Protein AF-A0A2H0WMB4-F1 (afdb_monomer)

Structure (mmCIF, N/CA/C/O backbone):
data_AF-A0A2H0WMB4-F1
#
_entry.id   AF-A0A2H0WMB4-F1
#
loop_
_atom_site.group_PDB
_atom_site.id
_atom_site.type_symbol
_atom_site.label_atom_id
_atom_site.label_alt_id
_atom_site.label_comp_id
_atom_site.label_asym_id
_atom_site.label_entity_id
_atom_site.label_seq_id
_atom_site.pdbx_PDB_ins_code
_atom_site.Cartn_x
_atom_site.Cartn_y
_atom_site.Cartn_z
_atom_site.occupancy
_atom_site.B_iso_or_equiv
_atom_site.auth_seq_id
_atom_site.auth_comp_id
_atom_site.auth_asym_id
_atom_site.auth_atom_id
_atom_site.pdbx_PDB_model_num
ATOM 1 N N . MET A 1 1 ? -9.828 30.551 1.244 1.00 34.53 1 MET A N 1
ATOM 2 C CA . MET A 1 1 ? -8.379 30.415 0.992 1.00 34.53 1 MET A CA 1
ATOM 3 C C . MET A 1 1 ? -8.170 29.079 0.303 1.00 34.53 1 MET A C 1
ATOM 5 O O . MET A 1 1 ? -8.152 28.061 0.976 1.00 34.53 1 MET A O 1
ATOM 9 N N . SER A 1 2 ? -8.130 29.071 -1.027 1.00 36.12 2 SER A N 1
ATOM 10 C CA . SER A 1 2 ? -7.907 27.852 -1.810 1.00 36.12 2 SER A CA 1
ATOM 11 C C . SER A 1 2 ? -6.434 27.829 -2.179 1.00 36.12 2 SER A C 1
ATOM 13 O O . SER A 1 2 ? -6.008 28.591 -3.044 1.00 36.12 2 SER A O 1
ATOM 15 N N . ILE A 1 3 ? -5.646 27.041 -1.451 1.00 50.12 3 ILE A N 1
ATOM 16 C CA . ILE A 1 3 ? -4.244 26.816 -1.790 1.00 50.12 3 ILE A CA 1
ATOM 17 C C . ILE A 1 3 ? -4.205 26.130 -3.157 1.00 50.12 3 ILE A C 1
ATOM 19 O O . ILE A 1 3 ? -4.683 25.016 -3.338 1.00 50.12 3 ILE A O 1
ATOM 23 N N . THR A 1 4 ? -3.716 26.859 -4.149 1.00 49.19 4 THR A N 1
ATOM 24 C CA . THR A 1 4 ? -3.433 26.361 -5.491 1.00 49.19 4 THR A CA 1
ATOM 25 C C . THR A 1 4 ? -2.435 25.213 -5.395 1.00 49.19 4 THR A C 1
ATOM 27 O O . THR A 1 4 ? -1.296 25.433 -4.981 1.00 49.19 4 THR A O 1
ATOM 30 N N . GLU A 1 5 ? -2.863 24.007 -5.777 1.00 49.84 5 GLU A N 1
ATOM 31 C CA . GLU A 1 5 ? -1.990 22.856 -6.009 1.00 49.84 5 GLU A CA 1
ATOM 32 C C . GLU A 1 5 ? -0.928 23.254 -7.035 1.00 49.84 5 GLU A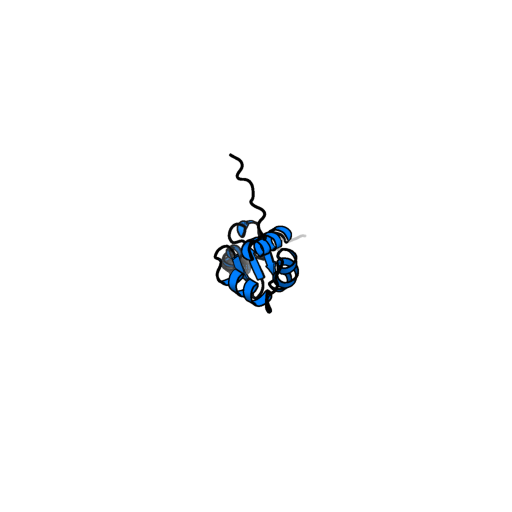 C 1
ATOM 34 O O . GLU A 1 5 ? -1.192 23.384 -8.233 1.00 49.84 5 GLU A O 1
ATOM 39 N N . ASN A 1 6 ? 0.289 23.488 -6.556 1.00 52.31 6 ASN A N 1
ATOM 40 C CA . ASN A 1 6 ? 1.459 23.556 -7.405 1.00 52.31 6 ASN A CA 1
ATOM 41 C C . ASN A 1 6 ? 1.621 22.150 -7.999 1.00 52.31 6 ASN A C 1
ATOM 43 O O . ASN A 1 6 ? 2.104 21.253 -7.313 1.00 52.31 6 ASN A O 1
ATOM 47 N N . LYS A 1 7 ? 1.130 21.924 -9.226 1.00 54.75 7 LYS A N 1
ATOM 48 C CA . LYS A 1 7 ? 1.272 20.652 -9.954 1.00 54.75 7 LYS A CA 1
ATOM 49 C C . LYS A 1 7 ? 2.729 20.456 -10.391 1.00 54.75 7 LYS A C 1
ATOM 51 O O . LYS A 1 7 ? 3.041 20.426 -11.578 1.00 54.75 7 LYS A O 1
ATOM 56 N N . GLY A 1 8 ? 3.631 20.380 -9.416 1.00 66.06 8 GLY A N 1
ATOM 57 C CA . GLY A 1 8 ? 4.930 19.750 -9.573 1.00 66.06 8 GLY A CA 1
ATOM 58 C C . GLY A 1 8 ? 4.743 18.245 -9.751 1.00 66.06 8 GLY A C 1
ATOM 59 O O . GLY A 1 8 ? 3.687 17.695 -9.441 1.00 66.06 8 GLY A O 1
ATOM 60 N N . GLN A 1 9 ? 5.761 17.577 -10.291 1.00 67.12 9 GLN A N 1
ATOM 61 C CA . GLN A 1 9 ? 5.766 16.121 -10.439 1.00 67.12 9 GLN A CA 1
ATOM 62 C C . GLN A 1 9 ? 5.402 15.456 -9.100 1.00 67.12 9 GLN A C 1
ATOM 64 O O . GLN A 1 9 ? 6.046 15.782 -8.096 1.00 67.12 9 GLN A O 1
ATOM 69 N N . PRO A 1 10 ? 4.417 14.538 -9.067 1.00 78.75 10 PRO A N 1
ATOM 70 C CA . PRO A 1 10 ? 4.005 13.908 -7.824 1.00 78.75 10 PRO A CA 1
ATOM 71 C C . PRO A 1 10 ? 5.191 13.187 -7.182 1.00 78.75 10 PRO A C 1
ATOM 73 O O . PRO A 1 10 ? 6.041 12.569 -7.841 1.00 78.75 10 PRO A O 1
ATOM 76 N N . THR A 1 11 ? 5.282 13.279 -5.862 1.00 87.00 11 THR A N 1
ATOM 77 C CA . THR A 1 11 ? 6.248 12.492 -5.101 1.00 87.00 11 THR A CA 1
ATOM 78 C C . THR A 1 11 ? 5.912 11.002 -5.213 1.00 87.00 11 THR A C 1
ATOM 80 O O . THR A 1 11 ? 4.813 10.610 -5.602 1.00 87.00 11 THR A O 1
ATOM 83 N N . TRP A 1 12 ? 6.871 10.128 -4.892 1.00 87.12 12 TRP A N 1
ATOM 84 C CA . TRP A 1 12 ? 6.604 8.685 -4.938 1.00 87.12 12 TRP A CA 1
ATOM 85 C C . TRP A 1 12 ? 5.493 8.280 -3.960 1.00 87.12 12 TRP A C 1
ATOM 87 O O . TRP A 1 12 ? 4.670 7.442 -4.311 1.00 87.12 12 TRP A O 1
ATOM 97 N N . ALA A 1 13 ? 5.430 8.913 -2.784 1.00 89.44 13 ALA A N 1
ATOM 98 C CA . ALA A 1 13 ? 4.372 8.687 -1.804 1.00 89.44 13 ALA A CA 1
ATOM 99 C C . ALA A 1 13 ? 2.991 9.085 -2.351 1.00 89.44 13 ALA A C 1
ATOM 101 O O . ALA A 1 13 ? 2.057 8.295 -2.261 1.00 89.44 13 ALA A O 1
ATOM 102 N N . GLU A 1 14 ? 2.872 10.248 -2.996 1.00 90.12 14 GLU A N 1
ATOM 103 C CA . GLU A 1 14 ? 1.612 10.700 -3.611 1.00 90.12 14 GLU A CA 1
ATOM 104 C C . GLU A 1 14 ? 1.178 9.809 -4.781 1.00 90.12 14 GLU A C 1
ATOM 106 O O . GLU A 1 14 ? -0.007 9.499 -4.925 1.00 90.12 14 GLU A O 1
ATOM 111 N N . ALA A 1 15 ? 2.129 9.350 -5.602 1.00 90.56 15 ALA A N 1
ATOM 112 C CA . ALA A 1 15 ? 1.846 8.399 -6.673 1.00 90.56 15 ALA A CA 1
ATOM 113 C C . ALA A 1 15 ? 1.296 7.078 -6.107 1.00 90.56 15 ALA A C 1
ATOM 115 O O . ALA A 1 15 ? 0.274 6.580 -6.574 1.00 90.56 15 ALA A O 1
ATOM 116 N N . ILE A 1 16 ? 1.928 6.539 -5.060 1.00 91.12 16 ILE A N 1
ATOM 117 C CA . ILE A 1 16 ? 1.482 5.322 -4.368 1.00 91.12 16 ILE A CA 1
ATOM 118 C C . ILE A 1 16 ? 0.101 5.527 -3.732 1.00 91.12 16 ILE A C 1
ATOM 120 O O . ILE A 1 16 ? -0.774 4.677 -3.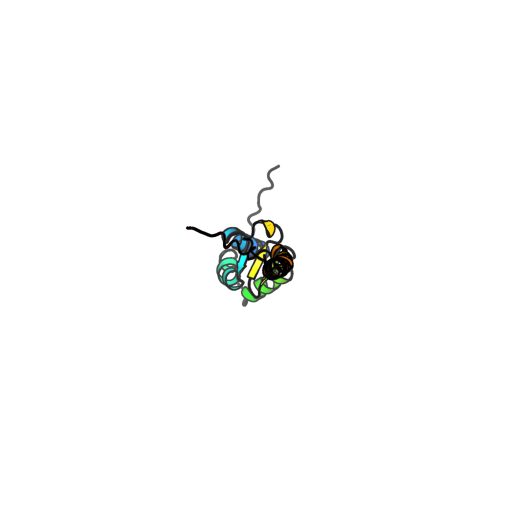881 1.00 91.12 16 ILE A O 1
ATOM 124 N N . GLU A 1 17 ? -0.118 6.656 -3.059 1.00 92.62 17 GLU A N 1
ATOM 125 C CA . GLU A 1 17 ? -1.397 6.999 -2.437 1.00 92.62 17 GLU A CA 1
ATOM 126 C C . GLU A 1 17 ? -2.525 7.070 -3.472 1.00 92.62 17 GLU A C 1
ATOM 128 O O . GLU A 1 17 ? -3.613 6.540 -3.244 1.00 92.62 17 GLU A O 1
ATOM 133 N N . THR A 1 18 ? -2.255 7.664 -4.635 1.00 91.44 18 THR A N 1
ATOM 134 C CA . THR A 1 18 ? -3.212 7.747 -5.745 1.00 91.44 18 THR A CA 1
ATOM 135 C C . THR A 1 18 ? -3.596 6.357 -6.251 1.00 91.44 18 THR A C 1
ATOM 137 O O . THR A 1 18 ? -4.784 6.066 -6.405 1.00 91.44 18 THR A O 1
ATOM 140 N N . VAL A 1 19 ? -2.611 5.469 -6.431 1.00 92.44 19 VAL A N 1
ATOM 141 C CA . VAL A 1 19 ? -2.858 4.070 -6.810 1.00 92.44 19 VAL A CA 1
ATOM 142 C C . VAL A 1 19 ? -3.710 3.383 -5.743 1.00 92.44 19 VAL A C 1
ATOM 144 O O . VAL A 1 19 ? -4.782 2.872 -6.057 1.00 92.44 19 VAL A O 1
ATOM 147 N N . MET A 1 20 ? -3.324 3.441 -4.466 1.00 91.81 20 MET A N 1
ATOM 148 C CA . MET A 1 20 ? -4.098 2.810 -3.390 1.00 91.81 20 MET A CA 1
ATOM 149 C C . MET A 1 20 ? -5.536 3.336 -3.319 1.00 91.81 20 MET A C 1
ATOM 151 O O . MET A 1 20 ? -6.458 2.541 -3.166 1.00 91.81 20 MET A O 1
ATOM 155 N N . LYS A 1 21 ? -5.765 4.645 -3.481 1.00 91.50 21 LYS A N 1
ATOM 156 C CA . LYS A 1 21 ? -7.120 5.225 -3.511 1.00 91.50 21 LYS A CA 1
ATOM 157 C C . LYS A 1 21 ? -7.966 4.664 -4.655 1.00 91.50 21 LYS A C 1
ATOM 159 O O . LYS A 1 21 ? -9.137 4.368 -4.434 1.00 91.50 21 LYS A O 1
ATOM 164 N N . SER A 1 22 ? -7.384 4.473 -5.839 1.00 90.44 22 SER A N 1
ATOM 165 C CA . SER A 1 22 ? -8.098 3.916 -6.998 1.00 90.44 22 SER A CA 1
ATOM 166 C C . SER A 1 22 ? -8.503 2.444 -6.821 1.00 90.44 22 SER A C 1
ATOM 168 O O . SER A 1 22 ? -9.545 2.032 -7.325 1.00 90.44 22 SER A O 1
ATOM 170 N N . HIS A 1 23 ? -7.734 1.677 -6.040 1.00 88.75 23 HIS A N 1
ATOM 171 C CA . HIS A 1 23 ? -7.959 0.248 -5.779 1.00 88.75 23 HIS A CA 1
ATOM 172 C C . HIS A 1 23 ? -8.762 -0.034 -4.496 1.00 88.75 23 HIS A C 1
ATOM 174 O O . HIS A 1 23 ? -8.893 -1.184 -4.084 1.00 88.75 23 HIS A O 1
ATOM 180 N N . GLY A 1 24 ? -9.333 0.994 -3.857 1.00 88.31 24 GLY A N 1
ATOM 181 C CA . GLY A 1 24 ? -10.128 0.826 -2.634 1.00 88.31 24 GLY A CA 1
ATOM 182 C C . GLY A 1 24 ? -9.308 0.874 -1.342 1.00 88.31 24 GLY A C 1
ATOM 183 O O . GLY A 1 24 ? -9.600 0.155 -0.391 1.00 88.31 24 GLY A O 1
ATOM 184 N N . TYR A 1 25 ? -8.302 1.748 -1.300 1.00 91.12 25 TYR A N 1
ATOM 185 C CA . TYR A 1 25 ? -7.410 2.044 -0.169 1.00 91.12 25 TYR A CA 1
ATOM 186 C C . TYR A 1 25 ? -6.329 1.000 0.139 1.00 91.12 25 TYR A C 1
ATOM 188 O O . TYR A 1 25 ? -5.592 1.152 1.116 1.00 91.12 25 TYR A O 1
ATOM 196 N N . PHE A 1 26 ? -6.184 -0.022 -0.701 1.00 92.12 26 PHE A N 1
ATOM 197 C CA . PHE A 1 26 ? -5.115 -1.013 -0.617 1.00 92.12 26 PHE A CA 1
ATOM 198 C C . PHE A 1 26 ? -4.571 -1.346 -2.001 1.00 92.12 26 PHE A C 1
ATOM 200 O O . PHE A 1 26 ? -5.258 -1.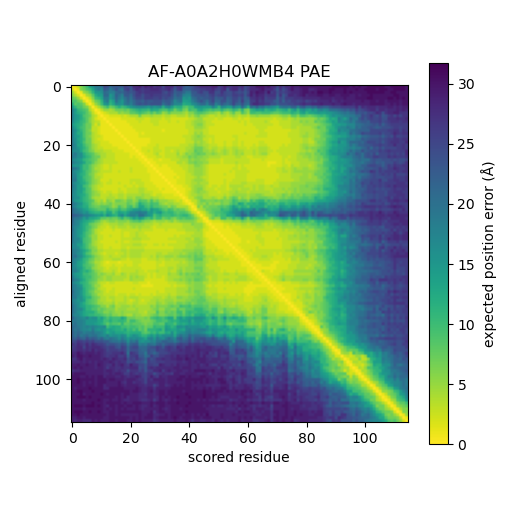197 -3.005 1.00 92.12 26 PHE A O 1
ATOM 207 N N . ALA A 1 27 ? -3.324 -1.80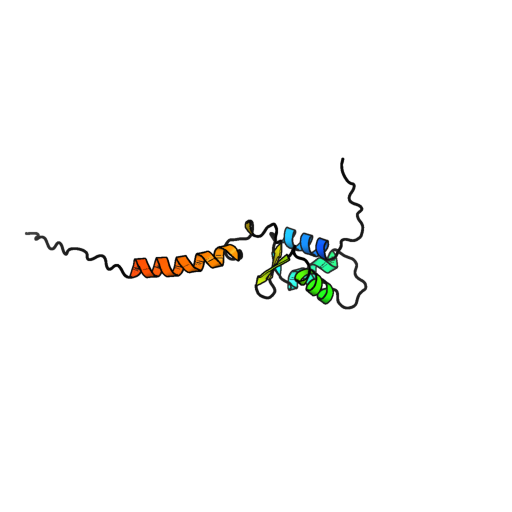0 -2.056 1.00 92.50 27 ALA A N 1
ATOM 208 C CA . ALA A 1 27 ? -2.699 -2.269 -3.282 1.00 92.50 27 ALA A CA 1
ATOM 209 C C . ALA A 1 27 ? -1.630 -3.321 -2.980 1.00 92.50 27 ALA A C 1
ATOM 211 O O . ALA A 1 27 ? -0.983 -3.330 -1.926 1.00 92.50 27 ALA A O 1
ATOM 212 N N . THR A 1 28 ? -1.421 -4.216 -3.938 1.00 92.88 28 THR A N 1
ATOM 213 C CA . THR A 1 28 ? -0.283 -5.134 -3.915 1.00 92.88 28 THR A CA 1
ATOM 214 C C . THR A 1 28 ? 0.986 -4.427 -4.379 1.00 92.88 28 THR A C 1
ATOM 216 O O . THR A 1 28 ? 0.949 -3.496 -5.182 1.00 92.88 28 THR A O 1
ATOM 219 N N . LEU A 1 29 ? 2.142 -4.912 -3.928 1.00 91.56 29 LEU A N 1
ATOM 220 C CA . LEU A 1 29 ? 3.439 -4.370 -4.332 1.00 91.56 29 LEU A CA 1
ATOM 221 C C . LEU A 1 29 ? 3.632 -4.417 -5.857 1.00 91.56 29 LEU A C 1
ATOM 223 O O . LEU A 1 29 ? 4.182 -3.489 -6.440 1.00 91.56 29 LEU A O 1
ATOM 227 N N . LYS A 1 30 ? 3.107 -5.469 -6.499 1.00 90.62 30 LYS A N 1
ATOM 228 C CA . LYS A 1 30 ? 3.104 -5.621 -7.956 1.00 90.62 30 LYS A CA 1
ATOM 229 C C . LYS A 1 30 ? 2.329 -4.490 -8.642 1.00 90.62 30 LYS A C 1
ATOM 231 O O . LYS A 1 30 ? 2.856 -3.880 -9.563 1.00 90.62 30 LYS A O 1
ATOM 236 N N . GLN A 1 31 ? 1.122 -4.174 -8.167 1.00 92.25 31 GLN A N 1
ATOM 237 C CA . GLN A 1 31 ? 0.316 -3.074 -8.718 1.00 92.25 31 GLN A CA 1
ATOM 238 C C . GLN A 1 31 ? 1.016 -1.724 -8.552 1.00 92.25 31 GLN A C 1
ATOM 240 O O . GLN A 1 31 ? 1.055 -0.929 -9.486 1.00 92.25 31 GLN A O 1
ATOM 245 N N . LEU A 1 32 ? 1.642 -1.485 -7.395 1.00 90.94 32 LEU A N 1
ATOM 246 C CA . LEU A 1 32 ? 2.413 -0.262 -7.174 1.00 90.94 32 LEU A CA 1
ATOM 247 C C . LEU A 1 32 ? 3.573 -0.136 -8.166 1.00 90.94 32 LEU A C 1
ATOM 249 O O . LEU A 1 32 ? 3.794 0.946 -8.699 1.00 90.94 32 LEU A O 1
ATOM 253 N N . HIS A 1 33 ? 4.287 -1.227 -8.453 1.00 89.50 33 HIS A N 1
ATOM 254 C CA . HIS A 1 33 ? 5.364 -1.236 -9.451 1.00 89.50 33 HIS A CA 1
ATOM 255 C C . HIS A 1 33 ? 4.863 -1.023 -10.882 1.00 89.50 33 HIS A C 1
ATOM 257 O O . HIS A 1 33 ? 5.599 -0.483 -11.696 1.00 89.50 33 HIS A O 1
ATOM 263 N N . GLU A 1 34 ? 3.636 -1.423 -11.207 1.00 89.31 34 GLU A N 1
ATOM 264 C CA . GLU A 1 34 ? 3.072 -1.259 -12.552 1.00 89.31 34 GLU A CA 1
ATOM 265 C C . GLU A 1 34 ? 2.428 0.116 -12.776 1.00 89.31 34 GLU A C 1
ATOM 267 O O . GLU A 1 34 ? 2.421 0.614 -13.904 1.00 89.31 34 GLU A O 1
ATOM 272 N N . GLU A 1 35 ? 1.860 0.729 -11.737 1.00 90.81 35 GLU A N 1
ATOM 273 C CA . GLU A 1 35 ? 1.058 1.951 -11.861 1.00 90.81 35 GLU A CA 1
ATOM 274 C C . GLU A 1 35 ? 1.771 3.208 -11.358 1.00 90.81 35 GLU A C 1
ATOM 276 O O . GLU A 1 35 ? 1.720 4.237 -12.030 1.00 90.81 35 GLU A O 1
ATOM 281 N N . ALA A 1 36 ? 2.497 3.146 -10.237 1.00 87.50 36 ALA A N 1
ATOM 282 C CA . ALA A 1 36 ? 3.175 4.325 -9.691 1.00 87.50 36 ALA A CA 1
ATOM 283 C C . ALA A 1 36 ? 4.207 4.947 -10.656 1.00 87.50 36 ALA A C 1
ATOM 285 O O . ALA A 1 36 ? 4.258 6.176 -10.745 1.00 87.50 36 ALA A O 1
ATOM 286 N N . PRO A 1 37 ? 4.988 4.169 -11.437 1.00 87.12 37 PRO A N 1
ATOM 287 C CA . PRO A 1 37 ? 5.913 4.744 -12.408 1.00 87.12 37 PRO A CA 1
ATOM 288 C C . PRO A 1 37 ? 5.219 5.355 -13.639 1.00 87.12 37 PRO A C 1
ATOM 290 O O . PRO A 1 37 ? 5.837 6.128 -14.359 1.00 87.12 37 PRO A O 1
ATOM 293 N N . LYS A 1 38 ? 3.928 5.069 -13.877 1.00 86.69 38 LYS A N 1
ATOM 294 C CA . LYS A 1 38 ? 3.137 5.743 -14.928 1.00 86.69 38 LYS A CA 1
ATOM 295 C C . LYS A 1 38 ? 2.698 7.147 -14.510 1.00 86.69 38 LYS A C 1
ATOM 297 O O . LYS A 1 38 ? 2.451 7.987 -15.366 1.00 86.69 38 LYS A O 1
ATOM 302 N N . LEU A 1 39 ? 2.574 7.387 -13.204 1.00 82.62 39 LEU A N 1
ATOM 303 C CA . LEU A 1 39 ? 2.131 8.668 -12.643 1.00 82.62 39 LEU A CA 1
ATOM 304 C C . LEU A 1 39 ? 3.268 9.679 -12.491 1.00 82.62 39 LEU A C 1
ATOM 306 O O . LEU A 1 39 ? 3.013 10.872 -12.344 1.00 82.62 39 LEU A O 1
ATOM 310 N N . LYS A 1 40 ? 4.515 9.208 -12.506 1.00 79.00 40 LYS A N 1
ATOM 311 C CA . LYS A 1 40 ? 5.699 10.030 -12.296 1.00 79.00 40 LYS A CA 1
ATOM 312 C C . LYS A 1 40 ? 6.750 9.708 -13.339 1.00 79.00 40 LYS A C 1
ATOM 314 O O . LYS A 1 40 ? 7.183 8.564 -13.444 1.00 79.00 40 LYS A O 1
ATOM 319 N N . GLU A 1 41 ? 7.237 10.730 -14.032 1.00 72.69 41 GLU A N 1
ATOM 320 C CA . GLU A 1 41 ? 8.381 10.558 -14.919 1.00 72.69 41 GLU A CA 1
ATOM 321 C C . GLU A 1 41 ? 9.619 10.156 -14.102 1.00 72.69 41 GLU A C 1
ATOM 323 O O . GLU A 1 41 ? 10.030 10.845 -13.162 1.00 72.69 41 GLU A O 1
ATOM 328 N N . HIS A 1 42 ? 10.214 9.011 -14.433 1.00 73.44 42 HIS A N 1
ATOM 329 C CA . HIS A 1 42 ? 11.411 8.513 -13.770 1.00 73.44 42 HIS A CA 1
ATOM 330 C C . HIS A 1 42 ? 12.491 8.180 -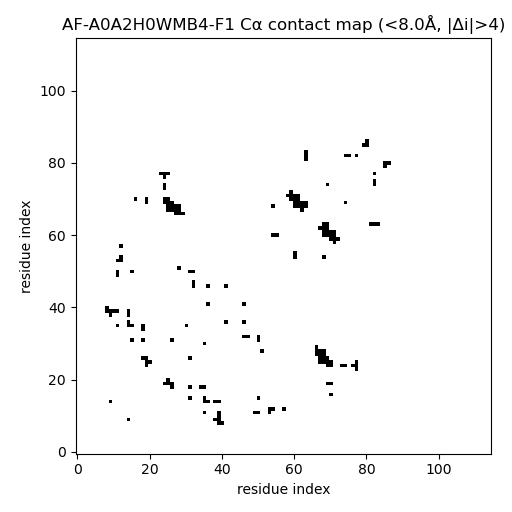14.803 1.00 73.44 42 HIS A C 1
ATOM 332 O O . HIS A 1 42 ? 12.276 7.430 -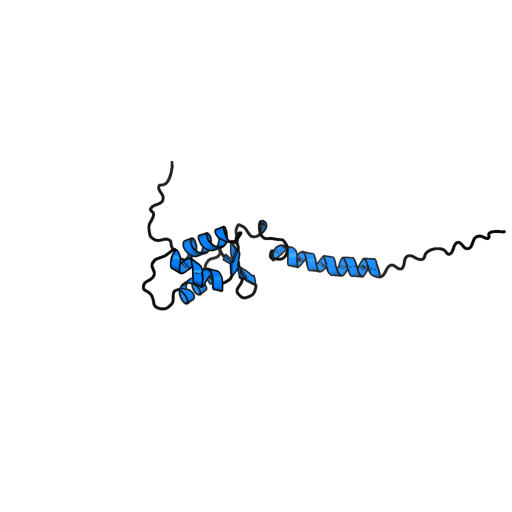15.749 1.00 73.44 42 HIS A O 1
ATOM 338 N N . SER A 1 43 ? 13.701 8.694 -14.597 1.00 60.00 43 SER A N 1
ATOM 339 C CA . SER A 1 43 ? 14.870 8.407 -15.444 1.00 60.00 43 SER A CA 1
ATOM 340 C C . SER A 1 43 ? 15.848 7.406 -14.803 1.00 60.00 43 SER A C 1
ATOM 342 O O . SER A 1 43 ? 16.891 7.092 -15.373 1.00 60.00 43 SER A O 1
ATOM 344 N N . GLY A 1 44 ? 15.529 6.905 -13.600 1.00 59.00 44 GLY A N 1
ATOM 345 C CA . GLY A 1 44 ? 16.416 6.088 -12.765 1.00 59.00 44 GLY A CA 1
ATOM 346 C C . GLY A 1 44 ? 16.268 4.571 -12.944 1.00 59.00 44 GLY A C 1
ATOM 347 O O . GLY A 1 44 ? 15.195 4.067 -13.262 1.00 59.00 44 GLY A O 1
ATOM 348 N N . LYS A 1 45 ? 17.358 3.835 -12.671 1.00 60.28 45 LYS A N 1
ATOM 349 C CA . LYS A 1 45 ? 17.512 2.392 -12.947 1.00 60.28 45 LYS A CA 1
ATOM 350 C C . LYS A 1 45 ? 16.637 1.439 -12.114 1.00 60.28 45 LYS A C 1
ATOM 352 O O . LYS A 1 45 ? 16.539 0.277 -12.497 1.00 60.28 45 LYS A O 1
ATOM 357 N N . THR A 1 46 ? 15.980 1.882 -11.033 1.00 79.19 46 THR A N 1
ATOM 358 C CA . THR A 1 46 ? 15.142 0.966 -10.227 1.00 79.19 46 THR A CA 1
ATOM 359 C C . THR A 1 46 ? 13.978 1.661 -9.493 1.00 79.19 46 THR A C 1
ATOM 361 O O . THR A 1 46 ? 14.009 1.770 -8.266 1.00 79.19 46 THR A O 1
ATOM 364 N N . PRO A 1 47 ? 12.910 2.087 -10.198 1.00 81.81 47 PRO A N 1
ATOM 365 C CA . PRO A 1 47 ? 11.706 2.669 -9.578 1.00 81.81 47 PRO A CA 1
ATOM 366 C C . PRO A 1 47 ? 11.115 1.758 -8.496 1.00 81.81 47 PRO A C 1
ATOM 368 O O . PRO A 1 47 ? 10.717 2.207 -7.424 1.00 81.81 47 PRO A O 1
ATOM 371 N N . ASN A 1 48 ? 11.165 0.448 -8.743 1.00 86.00 48 ASN A N 1
ATOM 372 C CA . ASN A 1 48 ? 10.678 -0.589 -7.837 1.00 86.00 48 ASN A CA 1
ATOM 373 C C . ASN A 1 48 ? 11.383 -0.558 -6.473 1.00 86.00 48 ASN A C 1
ATOM 375 O O . ASN A 1 48 ? 10.740 -0.758 -5.446 1.00 86.00 48 ASN A O 1
ATOM 379 N N . MET A 1 49 ? 12.691 -0.276 -6.442 1.00 87.38 49 MET A N 1
ATOM 380 C CA . MET A 1 49 ? 13.453 -0.185 -5.190 1.00 87.38 49 MET A CA 1
ATOM 381 C C . MET A 1 49 ? 13.019 1.035 -4.378 1.00 87.38 49 MET A C 1
ATOM 383 O O . MET A 1 49 ? 12.847 0.943 -3.166 1.00 87.38 49 MET A O 1
ATOM 387 N N . THR A 1 50 ? 12.788 2.164 -5.052 1.00 89.12 50 THR A N 1
ATOM 388 C CA . THR A 1 50 ? 12.286 3.380 -4.409 1.00 89.12 50 THR A CA 1
ATOM 389 C C . THR A 1 50 ? 10.883 3.176 -3.855 1.00 89.12 50 THR A C 1
ATOM 391 O O . THR A 1 50 ? 10.641 3.531 -2.709 1.00 89.12 50 THR A O 1
ATOM 394 N N . ILE A 1 51 ? 9.981 2.550 -4.615 1.00 89.50 51 ILE A N 1
ATOM 395 C CA . ILE A 1 51 ? 8.629 2.222 -4.144 1.00 89.50 51 ILE A CA 1
ATOM 396 C C . ILE A 1 51 ? 8.704 1.324 -2.905 1.00 89.50 51 ILE A C 1
ATOM 398 O O . ILE A 1 51 ? 8.055 1.611 -1.905 1.00 89.50 51 ILE A O 1
ATOM 402 N N . ASN A 1 52 ? 9.543 0.284 -2.931 1.00 90.12 52 ASN A N 1
ATOM 403 C CA . ASN A 1 52 ? 9.724 -0.603 -1.781 1.00 90.12 52 ASN A CA 1
ATOM 404 C C . ASN A 1 52 ? 10.201 0.155 -0.539 1.00 90.12 52 ASN A C 1
ATOM 406 O O . ASN A 1 52 ? 9.673 -0.071 0.545 1.00 90.12 52 ASN A O 1
ATOM 410 N N . TYR A 1 53 ? 11.184 1.043 -0.701 1.00 90.88 53 TYR A N 1
ATOM 411 C CA . TYR A 1 53 ? 11.705 1.858 0.391 1.00 90.88 53 TYR A CA 1
ATOM 412 C C . TYR A 1 53 ? 10.635 2.806 0.947 1.00 90.88 53 TYR A C 1
ATOM 414 O O . TYR A 1 53 ? 10.402 2.822 2.149 1.00 90.88 53 TYR A O 1
ATOM 422 N N . VAL A 1 54 ? 9.934 3.541 0.077 1.00 91.12 54 VAL A N 1
ATOM 423 C CA . VAL A 1 54 ? 8.894 4.504 0.477 1.00 91.12 54 VAL A CA 1
ATOM 424 C C . VAL A 1 54 ? 7.777 3.814 1.252 1.00 91.12 54 VAL A C 1
ATOM 426 O O . VAL A 1 54 ? 7.424 4.264 2.332 1.00 91.12 54 VAL A O 1
ATOM 429 N N . VAL A 1 55 ? 7.272 2.688 0.750 1.00 90.31 55 VAL A N 1
ATOM 430 C CA . VAL A 1 55 ? 6.189 1.939 1.401 1.00 90.31 55 VAL A CA 1
ATOM 431 C C . VAL A 1 55 ? 6.600 1.391 2.777 1.00 90.31 55 VAL A C 1
ATOM 433 O O . VAL A 1 55 ? 5.749 1.211 3.640 1.00 90.31 55 VAL A O 1
ATOM 436 N N . GLN A 1 56 ? 7.889 1.110 2.993 1.00 89.31 56 GLN A N 1
ATOM 437 C CA . GLN A 1 56 ? 8.398 0.605 4.274 1.00 89.31 56 GLN A CA 1
ATOM 438 C C . GLN A 1 56 ? 8.718 1.705 5.288 1.00 89.31 56 GLN A C 1
ATOM 440 O O . GLN A 1 56 ? 8.658 1.444 6.486 1.00 89.31 56 GLN A O 1
ATOM 445 N N . VAL A 1 57 ? 9.122 2.885 4.816 1.00 90.75 57 VAL A N 1
ATOM 446 C CA . VAL A 1 57 ? 9.586 3.992 5.663 1.00 90.75 57 VAL A CA 1
ATOM 447 C C . VAL A 1 57 ? 8.461 4.963 6.007 1.00 90.75 57 VAL A C 1
ATOM 449 O O . VAL A 1 57 ? 8.478 5.547 7.084 1.00 90.75 57 VAL A O 1
ATOM 452 N N . ASP A 1 58 ? 7.496 5.150 5.109 1.00 91.50 58 ASP A N 1
ATOM 453 C CA . ASP A 1 58 ? 6.405 6.098 5.306 1.00 91.50 58 ASP A CA 1
ATOM 454 C C . ASP A 1 58 ? 5.278 5.482 6.156 1.00 91.50 58 ASP A C 1
ATOM 456 O O . ASP A 1 58 ? 4.666 4.474 5.797 1.00 91.50 58 ASP A O 1
ATOM 460 N N . GLU A 1 59 ? 4.988 6.124 7.288 1.00 88.75 59 GLU A N 1
ATOM 461 C CA . GLU A 1 59 ? 3.984 5.711 8.279 1.00 88.75 59 GLU A CA 1
ATOM 462 C C . GLU A 1 59 ? 2.541 5.738 7.737 1.00 88.75 59 GLU A C 1
ATOM 464 O O . GLU A 1 59 ? 1.626 5.128 8.306 1.00 88.75 59 GLU A O 1
ATOM 469 N N . ARG A 1 60 ? 2.314 6.414 6.602 1.00 89.62 60 ARG A N 1
ATOM 470 C CA . ARG A 1 60 ? 1.019 6.432 5.905 1.00 89.62 60 ARG A CA 1
ATOM 471 C C . ARG A 1 60 ? 0.628 5.069 5.349 1.00 89.62 60 ARG A C 1
ATOM 473 O O . ARG A 1 60 ? -0.555 4.858 5.068 1.00 89.62 60 ARG A O 1
ATOM 480 N N . PHE A 1 61 ? 1.585 4.158 5.183 1.00 92.06 61 PHE A N 1
ATOM 481 C CA . PHE A 1 61 ? 1.344 2.833 4.633 1.00 92.06 61 PHE A CA 1
ATOM 482 C C . PHE A 1 61 ? 1.471 1.763 5.713 1.00 92.06 61 PHE A C 1
ATOM 484 O O . PHE A 1 61 ? 2.498 1.598 6.363 1.00 92.06 61 PHE A O 1
ATOM 491 N N . THR A 1 62 ? 0.417 0.971 5.863 1.00 90.50 62 THR A N 1
ATOM 492 C CA . THR A 1 62 ? 0.392 -0.176 6.764 1.00 90.50 62 THR A CA 1
ATOM 493 C C . THR A 1 62 ? 0.542 -1.463 5.965 1.00 90.50 62 THR A C 1
ATOM 495 O O . THR A 1 62 ? -0.199 -1.723 5.010 1.00 90.50 62 THR A O 1
ATOM 498 N N . LYS A 1 63 ? 1.481 -2.315 6.383 1.00 90.00 63 LYS A N 1
ATOM 499 C CA . LYS A 1 63 ? 1.627 -3.667 5.839 1.00 90.00 63 LYS A CA 1
ATOM 500 C C . LYS A 1 63 ? 0.529 -4.567 6.389 1.00 90.00 63 LYS A C 1
ATOM 502 O O . LYS A 1 63 ? 0.491 -4.835 7.587 1.00 90.00 63 LYS A O 1
ATOM 507 N N . ILE A 1 64 ? -0.320 -5.083 5.508 1.00 86.62 64 ILE A N 1
ATOM 508 C CA . ILE A 1 64 ? -1.415 -5.982 5.892 1.00 86.62 64 ILE A CA 1
ATOM 509 C C . ILE A 1 64 ? -0.966 -7.442 5.782 1.00 86.62 64 ILE A C 1
ATOM 511 O O . ILE A 1 64 ? -1.149 -8.233 6.706 1.00 86.62 64 ILE A O 1
ATOM 515 N N . MET A 1 65 ? -0.340 -7.802 4.656 1.00 85.88 65 MET A N 1
ATOM 516 C CA . MET A 1 65 ? 0.163 -9.152 4.365 1.00 85.88 65 MET A CA 1
ATOM 517 C C . MET A 1 65 ? 1.478 -9.072 3.570 1.00 85.88 65 MET A C 1
ATOM 519 O O . MET A 1 65 ? 1.862 -7.990 3.115 1.00 85.88 65 MET A O 1
ATOM 523 N N . PRO A 1 66 ? 2.219 -10.182 3.385 1.00 85.12 66 PRO A N 1
ATOM 524 C CA . PRO A 1 66 ? 3.380 -10.201 2.500 1.00 85.12 66 PRO A CA 1
ATOM 525 C C . PRO A 1 66 ? 3.015 -9.700 1.094 1.00 85.12 66 PRO A C 1
ATOM 527 O O . PRO A 1 66 ? 2.245 -10.332 0.381 1.00 85.12 66 PRO A O 1
ATOM 530 N N . GLY A 1 67 ? 3.548 -8.535 0.716 1.00 86.94 67 GLY A N 1
ATOM 531 C CA . GLY A 1 67 ? 3.272 -7.910 -0.580 1.00 86.94 67 GLY A CA 1
ATOM 532 C C . GLY A 1 67 ? 1.942 -7.154 -0.684 1.00 86.94 67 GLY A C 1
ATOM 533 O O . GLY A 1 67 ? 1.651 -6.669 -1.773 1.00 86.94 67 GLY A O 1
ATOM 534 N N . LEU A 1 68 ? 1.168 -7.012 0.400 1.00 90.62 68 LEU A N 1
ATOM 535 C CA . LEU A 1 68 ? -0.089 -6.255 0.434 1.00 90.62 68 LEU A CA 1
ATOM 536 C C . LEU A 1 68 ? -0.003 -5.093 1.425 1.00 90.62 68 LEU A C 1
ATOM 538 O O . LEU A 1 68 ? 0.277 -5.295 2.612 1.00 90.62 68 LEU A O 1
ATOM 542 N N . TRP A 1 69 ? -0.299 -3.897 0.931 1.00 92.69 69 TRP A N 1
ATOM 543 C CA . TRP A 1 69 ? -0.184 -2.646 1.669 1.00 92.69 69 TRP A CA 1
ATOM 544 C C . TRP A 1 69 ? -1.469 -1.835 1.560 1.00 92.69 69 TRP A C 1
ATOM 546 O O . TRP A 1 69 ? -2.181 -1.925 0.560 1.00 92.69 69 TRP A O 1
ATOM 556 N N . ALA A 1 70 ? -1.763 -1.049 2.588 1.00 92.75 70 ALA A N 1
ATOM 557 C CA . ALA A 1 70 ? -2.945 -0.201 2.632 1.00 92.75 70 ALA A CA 1
ATOM 558 C C . ALA A 1 70 ? -2.651 1.149 3.281 1.00 92.75 70 ALA A C 1
ATOM 560 O O . ALA A 1 70 ? -1.670 1.294 4.009 1.00 92.75 70 ALA A O 1
ATOM 561 N N . LEU A 1 71 ? -3.525 2.122 3.037 1.00 91.94 71 LEU A N 1
ATOM 562 C CA . LEU A 1 71 ? -3.450 3.425 3.687 1.00 91.94 71 LEU A CA 1
ATOM 563 C C . LEU A 1 71 ? -3.879 3.316 5.151 1.00 91.94 71 LEU A C 1
ATOM 565 O O . LEU A 1 71 ? -5.005 2.909 5.446 1.00 91.94 71 LEU A O 1
ATOM 569 N N . SER A 1 72 ? -2.996 3.740 6.055 1.00 89.12 72 SER A N 1
ATOM 570 C CA . SER A 1 72 ? -3.192 3.699 7.508 1.00 89.12 72 SER A CA 1
ATOM 571 C C . SER A 1 72 ? -4.461 4.449 7.949 1.00 89.12 72 SER A C 1
ATOM 573 O O . SER A 1 72 ? -5.184 3.985 8.827 1.00 89.12 72 SER A O 1
ATOM 575 N N . GLU A 1 73 ? -4.782 5.570 7.295 1.00 88.62 73 GLU A N 1
ATOM 576 C CA . GLU A 1 73 ? -5.971 6.390 7.587 1.00 88.62 73 GLU A CA 1
ATOM 577 C C . GLU A 1 73 ? -7.294 5.697 7.205 1.00 88.62 73 GLU A C 1
ATOM 579 O O . GLU A 1 73 ? -8.336 5.945 7.807 1.00 88.62 73 GLU A O 1
ATOM 584 N N . TYR A 1 74 ? -7.265 4.794 6.221 1.00 86.62 74 TYR A N 1
ATOM 585 C CA . TYR A 1 74 ? -8.462 4.166 5.654 1.00 86.62 74 TYR A CA 1
ATOM 586 C C . TYR A 1 74 ? -8.579 2.681 5.997 1.00 86.62 74 TYR A C 1
ATOM 588 O O . TYR A 1 74 ? -9.398 1.978 5.404 1.00 86.62 74 TYR A O 1
ATOM 596 N N . LEU A 1 75 ? -7.816 2.200 6.984 1.00 83.25 75 LEU A N 1
ATOM 597 C CA . LEU A 1 75 ? -7.881 0.809 7.440 1.00 83.25 75 LEU A CA 1
ATOM 598 C C . LEU A 1 75 ? -9.293 0.394 7.864 1.00 83.25 75 LEU A C 1
ATOM 600 O O . LEU A 1 75 ? -9.686 -0.751 7.659 1.00 83.25 75 LEU A O 1
ATOM 604 N N . ASP A 1 76 ? -10.073 1.324 8.412 1.00 80.81 76 ASP A N 1
ATOM 605 C CA . ASP A 1 76 ? -11.448 1.068 8.848 1.00 80.81 76 ASP A CA 1
ATOM 606 C C . ASP A 1 76 ? -12.443 0.968 7.678 1.00 80.81 76 ASP A C 1
ATOM 608 O O . ASP A 1 76 ? -13.540 0.443 7.846 1.00 80.81 76 ASP A O 1
ATOM 612 N N . LYS A 1 77 ? -12.057 1.426 6.479 1.00 82.44 77 LYS A N 1
ATOM 613 C CA . LYS A 1 77 ? -12.838 1.272 5.239 1.00 82.44 77 LYS A CA 1
ATOM 614 C C . LYS A 1 77 ? -12.473 0.007 4.463 1.00 82.44 77 LYS A C 1
ATOM 616 O O . LYS A 1 77 ? -13.123 -0.298 3.464 1.00 82.44 77 LYS A O 1
ATOM 621 N N . LEU A 1 78 ? -11.433 -0.712 4.890 1.00 83.12 78 LEU A N 1
ATOM 622 C CA . LEU A 1 78 ? -11.048 -1.970 4.266 1.00 83.12 78 LEU A CA 1
ATOM 623 C C . LEU A 1 78 ? -12.095 -3.049 4.549 1.00 83.12 78 LEU A C 1
ATOM 625 O O . LEU A 1 78 ? -12.684 -3.083 5.632 1.00 83.12 78 LEU A O 1
ATOM 629 N N . PRO A 1 79 ? -12.299 -3.985 3.610 1.00 79.25 79 PRO A N 1
ATOM 630 C CA . PRO A 1 79 ? -13.197 -5.100 3.841 1.00 79.25 79 PRO A CA 1
ATOM 631 C C . PRO A 1 79 ? -12.705 -5.948 5.022 1.00 79.25 79 PRO A C 1
ATOM 633 O O . PRO A 1 79 ? -11.503 -6.122 5.233 1.00 79.25 79 PRO A O 1
ATOM 636 N N . ASN A 1 80 ? -13.647 -6.516 5.779 1.00 72.81 80 ASN A N 1
ATOM 637 C CA . ASN A 1 80 ? -13.362 -7.101 7.093 1.00 72.81 80 ASN A CA 1
ATOM 638 C C . ASN A 1 80 ? -12.280 -8.196 7.098 1.00 72.81 80 ASN A C 1
ATOM 640 O O . ASN A 1 80 ? -11.581 -8.375 8.092 1.00 72.81 80 ASN A O 1
ATOM 644 N N . HIS A 1 81 ? -12.123 -8.916 5.986 1.00 72.88 81 HIS A N 1
ATOM 645 C CA . HIS A 1 81 ? -11.122 -9.971 5.827 1.00 72.88 81 HIS A CA 1
ATOM 646 C C . HIS A 1 81 ? -9.684 -9.443 5.649 1.00 72.88 81 HIS A C 1
ATOM 648 O O . HIS A 1 81 ? -8.735 -10.204 5.826 1.00 72.88 81 HIS A O 1
ATOM 654 N N . LEU A 1 82 ? -9.515 -8.160 5.309 1.00 72.06 82 LEU A N 1
ATOM 655 C CA . LEU A 1 82 ? -8.217 -7.490 5.170 1.00 72.06 82 LEU A CA 1
ATOM 656 C C . LEU A 1 82 ? -7.889 -6.589 6.359 1.00 72.06 82 LEU A C 1
ATOM 658 O O . LEU A 1 82 ? -6.747 -6.163 6.489 1.00 72.06 82 LEU A O 1
ATOM 662 N N . ASN A 1 83 ? -8.854 -6.287 7.229 1.00 71.06 83 ASN A N 1
ATOM 663 C CA . ASN A 1 83 ? -8.599 -5.413 8.363 1.00 71.06 83 ASN A CA 1
ATOM 664 C C . ASN A 1 83 ? -7.825 -6.175 9.463 1.00 71.06 83 ASN A C 1
ATOM 666 O O . ASN A 1 83 ? -8.378 -7.090 10.088 1.00 71.06 83 ASN A O 1
ATOM 670 N N . PRO A 1 84 ? -6.566 -5.799 9.763 1.00 64.56 84 PRO A N 1
ATOM 671 C CA . PRO A 1 84 ? -5.772 -6.473 10.786 1.00 64.56 84 PRO A CA 1
ATOM 672 C C . PRO A 1 84 ? -6.394 -6.348 12.185 1.00 64.56 84 PRO A C 1
ATOM 674 O O . PRO A 1 84 ? -6.194 -7.236 13.013 1.00 64.56 84 PRO A O 1
ATOM 677 N N . LYS A 1 85 ? -7.210 -5.310 12.437 1.00 62.59 85 LYS A N 1
ATOM 678 C CA . LYS A 1 85 ? -7.921 -5.117 13.711 1.00 62.59 85 LYS A CA 1
ATOM 679 C C . LYS A 1 85 ? -8.973 -6.206 13.960 1.00 62.59 85 LYS A C 1
ATOM 681 O O . LYS A 1 85 ? -9.184 -6.610 15.098 1.00 62.59 85 LYS A O 1
ATOM 686 N N . ILE A 1 86 ? -9.602 -6.728 12.904 1.00 57.84 86 ILE A N 1
ATOM 687 C CA . ILE A 1 86 ? -10.671 -7.740 13.006 1.00 57.84 86 ILE A CA 1
ATOM 688 C C . ILE A 1 86 ? -10.091 -9.137 13.229 1.00 57.84 86 ILE A C 1
ATOM 690 O O . ILE A 1 86 ? -10.700 -9.975 13.896 1.00 57.84 86 ILE A O 1
ATOM 694 N N . ARG A 1 87 ? -8.867 -9.384 12.753 1.00 51.12 87 ARG A N 1
ATOM 695 C CA . ARG A 1 87 ? -8.183 -10.669 12.933 1.00 51.12 87 ARG A CA 1
ATOM 696 C C . ARG A 1 87 ? -7.938 -11.010 14.412 1.00 51.12 87 ARG A C 1
ATOM 698 O O . ARG A 1 87 ? -7.899 -12.187 14.754 1.00 51.12 87 ARG A O 1
ATOM 705 N N . LEU A 1 88 ? -7.860 -10.004 15.288 1.00 51.72 88 LEU A N 1
ATOM 706 C CA . LEU A 1 88 ? -7.778 -10.186 16.743 1.00 51.72 88 LEU A CA 1
ATOM 707 C C . LEU A 1 88 ? -9.117 -10.619 17.372 1.00 51.72 88 LEU A C 1
ATOM 709 O O . LEU A 1 88 ? -9.118 -11.312 18.384 1.00 51.72 88 LEU A O 1
ATOM 713 N N . VAL A 1 89 ? -10.254 -10.295 16.747 1.00 50.75 89 VAL A N 1
ATOM 714 C CA . VAL A 1 89 ? -11.596 -10.721 17.196 1.00 50.75 89 VAL A CA 1
ATOM 715 C C . VAL A 1 89 ? -11.920 -12.143 16.724 1.00 50.75 89 VAL A C 1
ATOM 717 O O . VAL A 1 89 ? -12.597 -12.895 17.425 1.00 50.75 89 VAL A O 1
ATOM 720 N N . GLY A 1 90 ? -11.359 -12.563 15.582 1.00 48.19 90 GLY A N 1
ATOM 721 C CA . GLY A 1 90 ? -11.437 -13.950 15.100 1.00 48.19 90 GLY A CA 1
ATOM 722 C C . GLY A 1 90 ? -10.867 -14.971 16.091 1.00 48.19 90 GLY A C 1
ATOM 723 O O . GLY A 1 90 ? -11.303 -16.117 16.092 1.00 48.19 90 GLY A O 1
ATOM 724 N N . GLY A 1 91 ? -9.975 -14.513 16.982 1.00 49.50 91 GLY A N 1
ATOM 72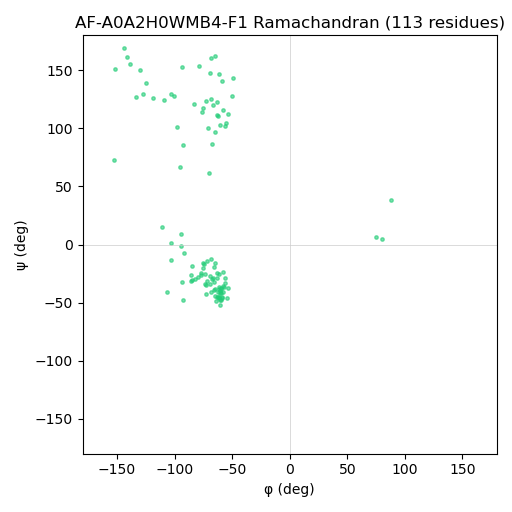5 C CA . GLY A 1 91 ? -9.472 -15.227 18.153 1.00 49.50 91 GLY A CA 1
ATOM 726 C C . GLY A 1 91 ? -10.558 -15.739 19.100 1.00 49.50 91 GLY A C 1
ATOM 727 O O . GLY A 1 91 ? -10.562 -16.881 19.543 1.00 49.50 91 GLY A O 1
ATOM 728 N N . LEU A 1 92 ? -11.514 -14.866 19.394 1.00 51.12 92 LEU A N 1
ATOM 729 C CA . LEU A 1 92 ? -12.592 -15.156 20.328 1.00 51.12 92 LEU A CA 1
ATOM 730 C C . LEU A 1 92 ? -13.756 -15.863 19.635 1.00 51.12 92 LEU A C 1
ATOM 732 O O . LEU A 1 92 ? -14.455 -16.629 20.283 1.00 51.12 92 LEU A O 1
ATOM 736 N N . TYR A 1 93 ? -13.941 -15.670 18.324 1.00 51.97 93 TYR A N 1
ATOM 737 C CA . TYR A 1 93 ? -15.016 -16.321 17.568 1.00 51.97 93 TYR A CA 1
ATOM 738 C C . TYR A 1 93 ? -14.800 -17.840 17.416 1.00 51.97 93 TYR A C 1
ATOM 740 O O . TYR A 1 93 ? -15.767 -18.603 17.467 1.00 51.97 93 TYR A O 1
ATOM 748 N N . TYR A 1 94 ? -13.548 -18.308 17.290 1.00 51.31 94 TYR A N 1
ATOM 749 C CA . TYR A 1 94 ? -13.259 -19.751 17.264 1.00 51.31 94 TYR A CA 1
ATOM 750 C C . TYR A 1 94 ? -13.402 -20.417 18.644 1.00 51.31 94 TYR A C 1
ATOM 752 O O . TYR A 1 94 ? -13.841 -21.563 18.720 1.00 51.31 94 TYR A O 1
ATOM 760 N N . GLU A 1 95 ? -13.077 -19.718 19.738 1.00 53.12 95 GLU A N 1
ATOM 761 C CA . GLU A 1 95 ? -13.303 -20.234 21.099 1.00 53.12 95 GLU A CA 1
ATOM 762 C C . GLU A 1 95 ? -14.797 -20.227 21.461 1.00 53.12 95 GLU A C 1
ATOM 764 O O . GLU A 1 95 ? -15.310 -21.220 21.972 1.00 53.12 95 GLU A O 1
ATOM 769 N N . PHE A 1 96 ? -15.543 -19.165 21.123 1.00 53.22 96 PHE A N 1
ATOM 770 C CA . PHE A 1 96 ? -16.986 -19.091 21.404 1.00 53.22 96 PHE A CA 1
ATOM 771 C C . PHE A 1 96 ? -17.778 -20.201 20.696 1.00 53.22 96 PHE A C 1
ATOM 773 O O . PHE 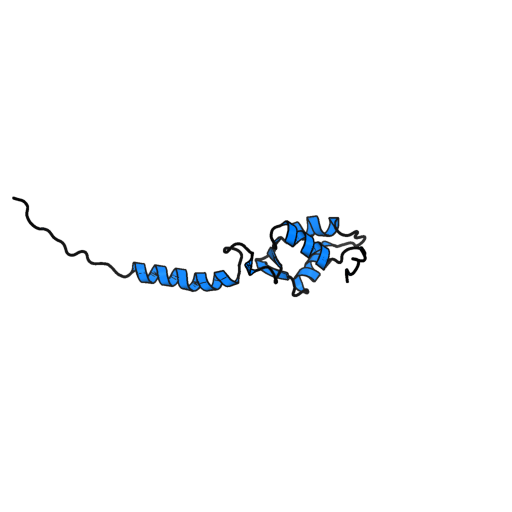A 1 96 ? -18.700 -20.778 21.273 1.00 53.22 96 PHE A O 1
ATOM 780 N N . THR A 1 97 ? -17.403 -20.534 19.457 1.00 53.59 97 THR A N 1
ATOM 781 C CA . THR A 1 97 ? -18.048 -21.608 18.682 1.00 53.59 97 THR A CA 1
ATOM 782 C C . THR A 1 97 ? -17.691 -23.004 19.206 1.00 53.59 97 THR A C 1
ATOM 784 O O . THR A 1 97 ? -18.565 -23.873 19.258 1.00 53.59 97 THR A O 1
ATOM 787 N N . LYS A 1 98 ? -16.461 -23.226 19.698 1.00 53.94 98 LYS A N 1
ATOM 788 C CA . LYS A 1 98 ? -16.099 -24.467 20.412 1.00 53.94 98 LYS A CA 1
ATOM 789 C C . LYS A 1 98 ? -16.854 -24.635 21.733 1.00 53.94 98 LYS A C 1
ATOM 791 O O . LYS A 1 98 ? -17.270 -25.749 22.041 1.00 53.94 98 LYS A O 1
ATOM 796 N N . LEU A 1 99 ? -17.067 -23.554 22.483 1.00 52.06 99 LEU A N 1
ATOM 797 C CA . LEU A 1 99 ? -17.745 -23.594 23.784 1.00 52.06 99 LEU A CA 1
ATOM 798 C C . LEU A 1 99 ? -19.256 -23.863 23.678 1.00 52.06 99 LEU A C 1
ATOM 800 O O . LEU A 1 99 ? -19.814 -24.517 24.555 1.00 52.06 99 LEU A O 1
ATOM 804 N N . GLN A 1 100 ? -19.928 -23.432 22.605 1.00 48.78 100 GLN A N 1
ATOM 805 C CA . GLN A 1 100 ? -21.346 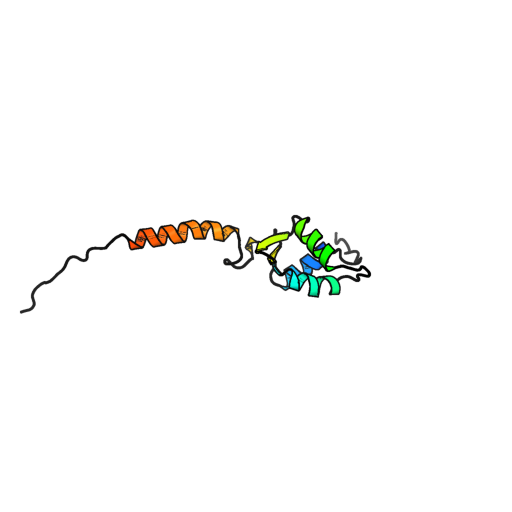-23.773 22.396 1.00 48.78 100 GLN A CA 1
ATOM 806 C C . GLN A 1 100 ? -21.567 -25.209 21.896 1.00 48.78 100 GLN A C 1
ATOM 808 O O . GLN A 1 100 ? -22.619 -25.789 22.148 1.00 48.78 100 GLN A O 1
ATOM 813 N N . SER A 1 101 ? -20.570 -25.809 21.240 1.00 50.59 101 SER A N 1
ATOM 814 C CA . SER A 1 101 ? -20.661 -27.166 20.677 1.00 50.59 101 SER A CA 1
ATOM 815 C C . SER A 1 101 ? -20.568 -28.282 21.728 1.00 50.59 101 SER A C 1
ATOM 817 O O . SER A 1 101 ? -20.964 -29.412 21.456 1.00 50.59 101 SER A O 1
ATOM 819 N N . SER A 1 102 ? -20.019 -27.999 22.915 1.00 46.62 102 SER A N 1
ATOM 820 C CA . SER A 1 102 ? -19.787 -28.992 23.976 1.00 46.62 102 SER A CA 1
ATOM 821 C C . SER A 1 102 ? -20.906 -29.072 25.018 1.00 46.62 102 SER A C 1
ATOM 823 O O . SER A 1 102 ? -20.845 -29.911 25.916 1.00 46.62 102 SER A O 1
ATOM 825 N N . THR A 1 103 ? -21.949 -28.245 24.901 1.00 44.34 103 THR A N 1
ATOM 826 C CA . THR A 1 103 ? -23.120 -28.343 25.779 1.00 44.34 103 THR A CA 1
ATOM 827 C C . THR A 1 103 ? -24.155 -29.241 25.112 1.00 44.34 103 THR A C 1
ATOM 829 O O . THR A 1 103 ? -25.040 -28.777 24.399 1.00 44.34 103 THR A O 1
ATOM 832 N N . THR A 1 104 ? -24.020 -30.552 25.316 1.00 43.16 104 THR A N 1
ATOM 833 C CA . THR A 1 104 ? -25.032 -31.544 24.941 1.00 43.16 104 THR A CA 1
ATOM 834 C C . THR A 1 104 ? -26.357 -31.178 25.611 1.00 43.16 104 THR A C 1
ATOM 836 O O . THR A 1 104 ? -26.552 -31.403 26.806 1.00 43.16 104 THR A O 1
ATOM 839 N N . PHE A 1 105 ? -27.274 -30.584 24.850 1.00 39.84 105 PHE A N 1
ATOM 840 C CA . PHE A 1 105 ? -28.655 -30.398 25.269 1.00 39.84 105 PHE A CA 1
ATOM 841 C C . PHE A 1 105 ? -29.327 -31.776 25.255 1.00 39.84 105 PHE A C 1
ATOM 843 O O . PHE A 1 105 ? -29.666 -32.308 24.198 1.00 39.84 105 PHE A O 1
ATOM 850 N N . ASN A 1 106 ? -29.445 -32.391 26.433 1.00 43.84 106 ASN A N 1
ATOM 851 C CA . ASN A 1 106 ? -30.250 -33.592 26.624 1.00 43.84 106 ASN A CA 1
ATOM 852 C C . ASN A 1 106 ? -31.711 -33.248 26.318 1.00 43.84 106 ASN A C 1
ATOM 854 O O . ASN A 1 106 ? -32.353 -32.526 27.080 1.00 43.84 106 ASN A O 1
ATOM 858 N N . TYR A 1 107 ? -32.241 -33.779 25.219 1.00 39.00 107 TYR A N 1
ATOM 859 C CA . TYR A 1 107 ? -33.684 -33.850 25.031 1.00 39.00 107 TYR A CA 1
ATOM 860 C C . TYR A 1 107 ? -34.249 -34.856 26.047 1.00 39.00 107 TYR A C 1
ATOM 862 O O . TYR A 1 107 ? -33.774 -35.994 26.075 1.00 39.00 107 TYR A O 1
ATOM 870 N N . PRO A 1 108 ? -35.238 -34.492 26.884 1.00 43.94 108 PRO A N 1
ATOM 871 C CA . PRO A 1 108 ? -35.987 -35.495 27.623 1.00 43.94 108 PRO A CA 1
ATOM 872 C C . PRO A 1 108 ? -36.799 -36.325 26.620 1.00 43.94 108 PRO A C 1
ATOM 874 O O . PRO A 1 108 ? -37.610 -35.784 25.869 1.00 43.94 108 PRO A O 1
ATOM 877 N N . ASP A 1 109 ? -36.547 -37.633 26.591 1.00 46.38 109 ASP A N 1
ATOM 878 C CA . ASP A 1 109 ? -37.323 -38.612 25.828 1.00 46.38 109 ASP A CA 1
ATOM 879 C C . ASP A 1 109 ? -38.778 -38.599 26.325 1.00 46.38 109 ASP A C 1
ATOM 881 O O . ASP A 1 109 ? -39.092 -39.113 27.399 1.00 46.38 109 ASP A O 1
ATOM 885 N N . THR A 1 110 ? -39.675 -37.971 25.564 1.00 53.88 110 THR A N 1
ATOM 886 C CA . THR A 1 110 ? -41.122 -38.071 25.769 1.00 53.88 110 THR A CA 1
ATOM 887 C C . THR A 1 110 ? -41.710 -39.145 24.861 1.00 53.88 110 THR A C 1
ATOM 889 O O . THR A 1 110 ? -42.541 -38.885 23.991 1.00 53.88 110 THR A O 1
ATOM 892 N N . ARG A 1 111 ? -41.349 -40.405 25.113 1.00 44.97 111 ARG A N 1
ATOM 893 C CA . ARG A 1 111 ? -42.220 -41.537 24.781 1.00 44.97 111 ARG A CA 1
ATOM 894 C C . ARG A 1 111 ? -43.461 -41.502 25.672 1.00 44.97 111 ARG A C 1
ATOM 896 O O . ARG A 1 111 ? -43.521 -42.128 26.726 1.00 44.97 111 ARG A O 1
ATOM 903 N N . THR A 1 112 ? -44.470 -40.756 25.230 1.00 49.66 112 THR A N 1
ATOM 904 C CA . THR A 1 112 ? -45.853 -40.909 25.690 1.00 49.66 112 THR A CA 1
ATOM 905 C C . THR A 1 112 ? -46.635 -41.701 24.648 1.00 49.66 112 THR A C 1
ATOM 907 O O . THR A 1 112 ? -46.596 -41.404 23.457 1.00 49.66 112 THR A O 1
ATOM 910 N N . SER A 1 113 ? -47.293 -42.748 25.141 1.00 42.81 113 SER A N 1
ATOM 911 C CA . SER A 1 113 ? -48.104 -43.733 24.435 1.00 42.81 113 SER A CA 1
ATOM 912 C C . SER A 1 113 ? -49.140 -43.134 23.486 1.00 42.81 113 SER A C 1
ATOM 914 O O . SER A 1 113 ? -49.823 -42.170 23.825 1.00 42.81 113 SER A O 1
ATOM 916 N N . VAL A 1 114 ? -49.340 -43.803 22.353 1.00 48.72 114 VAL A N 1
ATOM 917 C CA . VAL A 1 114 ? -50.581 -43.747 21.577 1.00 48.72 114 VAL A CA 1
ATOM 918 C C . VAL A 1 114 ? -51.099 -45.170 21.388 1.00 48.72 114 VAL A C 1
ATOM 920 O O . VAL A 1 114 ? -50.316 -46.108 21.246 1.00 48.72 114 VAL A O 1
ATOM 923 N N . THR A 1 115 ? -52.416 -45.243 21.539 1.00 53.12 115 THR A N 1
ATOM 924 C CA . THR A 1 115 ? -53.325 -46.353 21.849 1.00 53.12 115 THR A CA 1
ATOM 925 C C . THR A 1 115 ? -53.298 -47.531 20.887 1.00 53.12 115 THR A C 1
ATOM 927 O O . THR A 1 115 ? -53.150 -47.300 19.669 1.00 53.12 115 THR A O 1
#

Sequence (115 aa):
MSITENKGQPTWAEAIETVMKSHGYFATLKQLHEEAPKLKEHSGKTPNMTINYVVQVDERFTKIMPGLWALSEYLDKLPNHLNPKIRLVGGLYYEFTKLQSSTTFNYPDTRTSVT

Organism: NCBI:txid1975021

pLDDT: mean 73.24, std 18.76, range [34.53, 92.88]

InterPro domains:
  IPR007759 ASXL, HARE-HTH domain [PF05066] (11-73)
  IPR007759 ASXL, HARE-HTH domain [PS51913] (10-74)

Mean predicted aligned error: 13.83 Å

Solvent-accessible surface area (backbone atoms only — not comparable to full-atom values): 7173 Å² total; per-residue (Å²): 135,82,82,76,80,76,85,62,83,56,50,73,67,55,28,43,51,52,52,17,56,75,62,65,36,32,42,40,54,67,54,46,57,68,48,29,61,75,67,28,96,76,94,66,97,54,64,57,59,52,51,55,50,49,54,72,70,40,80,60,39,37,78,73,49,95,59,31,36,28,37,51,93,45,45,87,73,37,60,70,93,66,23,73,77,47,59,65,52,53,60,52,53,58,52,55,55,55,60,60,70,70,61,79,79,79,76,80,84,77,88,71,89,80,135

Radius of gyration: 25.15 Å; Cα contacts (8 Å, |Δi|>4): 94; chains: 1; bounding box: 71×77×43 Å

Secondary structure (DSSP, 8-state):
-------PPPPHHHHHHHHHHHTTSEEEHHHHHHHHHHHS---SS-HHHHHHHHHHH-TTEEEEETTEEEEGGGGGGS-TTT-HHHHTTHHHHHHHHHHHHT-------------

Nearest PDB structures (foldseek):
  5zuz-assembly1_A  TM=6.448E-01  e=9.771E-02  Bacillus subtilis subsp. subtilis str. 168
  8b9d-assembly1_4  TM=5.834E-01  e=3.538E-01  Homo sapiens
  4mtd-assembly1_B  TM=5.722E-01  e=1.056E+00  Escherichia coli K-12
  4rb2-assembly1_D  TM=5.595E-01  e=1.767E+00  Magnetospirillum gryphiswaldense MSR-1 v2
  3dpt-assembly1_B  TM=6.640E-01  e=2.772E+00  Chlorobaculum tepidum

Foldseek 3Di:
DDPDPPPDQDDLLRLQQVQCVVVQFKDFLVSSVVRSCVSGPDPDDCPSVVNVVCLVPDPQWDDQDVRMIGGPVCLVRDDLVSRPVNVVVVVVVVVVVVVVVPPPPDDDDPPDDDD